Protein AF-A0A0C2JUF5-F1 (afdb_monomer_lite)

Radius of gyration: 15.5 Å; chains: 1; bounding box: 50×23×45 Å

Foldseek 3Di:
DVVVVLVVLVVQLVVLLVLLLVQLPDPDPVSNLVSLCSCLVSCLPPDDPVSLVSCVVSRRPVLVVVLVCLVVPDDDDVVSVVSVVSVVSVCCSNPVVVVVVVVVPD

pLDDT: mean 80.77, std 14.16, range [37.66, 94.75]

Sequence (106 aa):
MMKSRKRFENTITRKIINYYIQNVHSNDLTTQIEAVVDVIYHCHDLFTPDNYNLFIQHFPKELYDEFLRMNRGGKNDDSYYEIKSLFFDVFIFIFGTKSLITNHSS

Secondary structure (DSSP, 8-state):
-HHHHHHHHHHHHHHHHHHHHHHTT-S-HHHHHHHHHHHHHHHTTT--HHHHHHHHHT--HHHHHHHHHHHTT----THHHHHHHHHHHHHIIIIIHHHHHHTT--

Organism: Thelohanellus kitauei (NCBI:txid669202)

Structure (mmCIF, N/CA/C/O backbone):
data_AF-A0A0C2JUF5-F1
#
_entry.id   AF-A0A0C2JUF5-F1
#
loop_
_atom_site.group_PDB
_atom_site.id
_atom_site.type_symbol
_atom_site.label_atom_id
_atom_site.label_alt_id
_atom_site.label_comp_id
_atom_site.label_asym_id
_atom_site.label_entity_id
_atom_site.label_seq_id
_atom_site.pdbx_PDB_ins_code
_atom_site.Cartn_x
_atom_site.Cartn_y
_atom_site.Cartn_z
_atom_site.occupancy
_atom_site.B_iso_or_equiv
_atom_site.auth_seq_id
_atom_site.auth_comp_id
_atom_site.auth_asym_id
_atom_site.auth_atom_id
_atom_site.pdbx_PDB_model_num
ATOM 1 N N . MET A 1 1 ? 27.714 6.389 -16.136 1.00 58.94 1 MET A N 1
ATOM 2 C CA . MET A 1 1 ? 26.951 6.857 -14.951 1.00 58.94 1 MET A CA 1
ATOM 3 C C . MET A 1 1 ? 25.561 6.222 -14.780 1.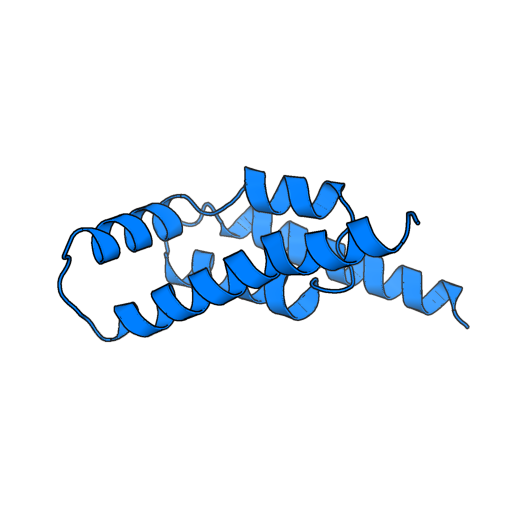00 58.94 1 MET A C 1
ATOM 5 O O . MET A 1 1 ? 25.190 5.985 -13.641 1.00 58.94 1 MET A O 1
ATOM 9 N N . MET A 1 2 ? 24.805 5.869 -15.835 1.00 58.91 2 MET A N 1
ATOM 10 C CA . MET A 1 2 ? 23.426 5.328 -15.702 1.00 58.91 2 MET A CA 1
ATOM 11 C C . MET A 1 2 ? 23.282 3.977 -14.967 1.00 58.91 2 MET A C 1
ATOM 13 O O . MET A 1 2 ? 22.286 3.766 -14.281 1.00 58.91 2 MET A O 1
ATOM 17 N N . LYS A 1 3 ? 24.260 3.061 -15.054 1.00 60.72 3 LYS A N 1
ATOM 18 C CA . LYS A 1 3 ? 24.166 1.734 -14.402 1.00 60.72 3 LYS A CA 1
ATOM 19 C C . LYS A 1 3 ? 24.165 1.799 -12.867 1.00 60.72 3 LYS A C 1
ATOM 21 O O . LYS A 1 3 ? 23.466 1.017 -12.231 1.00 60.72 3 LYS A O 1
ATOM 26 N N . SER A 1 4 ? 24.915 2.728 -12.274 1.00 65.38 4 SER A N 1
ATOM 27 C CA . SER A 1 4 ? 24.997 2.864 -10.813 1.00 65.38 4 SER A CA 1
ATOM 28 C C . SER A 1 4 ? 23.713 3.440 -10.217 1.00 65.38 4 SER A C 1
ATOM 30 O O . SER A 1 4 ? 23.276 2.985 -9.164 1.00 65.38 4 SER A O 1
ATOM 32 N N . ARG A 1 5 ? 23.070 4.375 -10.930 1.00 65.50 5 ARG A N 1
ATOM 33 C CA . ARG A 1 5 ? 21.799 4.992 -10.532 1.00 65.50 5 ARG A CA 1
ATOM 34 C C . ARG A 1 5 ? 20.654 3.972 -10.488 1.00 65.50 5 ARG A C 1
ATOM 36 O O . ARG A 1 5 ? 20.036 3.812 -9.444 1.00 65.50 5 ARG A O 1
ATOM 43 N N . LYS A 1 6 ? 20.490 3.174 -11.549 1.00 63.31 6 LYS A N 1
ATOM 44 C CA . LYS A 1 6 ? 19.453 2.127 -11.623 1.00 63.31 6 LYS A CA 1
ATOM 45 C C . LYS A 1 6 ? 19.610 1.044 -10.543 1.00 63.31 6 LYS A C 1
ATOM 47 O O . LYS A 1 6 ? 18.635 0.508 -10.028 1.00 63.31 6 LYS A O 1
ATOM 52 N N . ARG A 1 7 ? 20.854 0.721 -10.163 1.00 66.31 7 ARG A N 1
ATOM 53 C CA . ARG A 1 7 ? 21.148 -0.239 -9.083 1.00 66.31 7 ARG A CA 1
ATOM 54 C C . ARG A 1 7 ? 20.777 0.311 -7.700 1.00 66.31 7 ARG A C 1
ATOM 56 O O . ARG A 1 7 ? 20.317 -0.445 -6.845 1.00 66.31 7 ARG A O 1
ATOM 63 N N . PHE A 1 8 ? 20.986 1.608 -7.490 1.00 65.94 8 PHE A N 1
ATOM 64 C CA . PHE A 1 8 ? 20.619 2.301 -6.259 1.00 65.94 8 PHE A CA 1
ATOM 65 C C . PHE A 1 8 ? 19.096 2.431 -6.122 1.00 65.94 8 PHE A C 1
ATOM 67 O O . PHE A 1 8 ? 18.556 2.043 -5.089 1.00 65.94 8 PHE A O 1
ATOM 74 N N . GLU A 1 9 ? 18.410 2.839 -7.195 1.00 71.19 9 GLU A N 1
ATOM 75 C CA . GLU A 1 9 ? 16.941 2.902 -7.283 1.00 71.19 9 GLU A CA 1
ATOM 76 C C . GLU A 1 9 ? 16.309 1.534 -6.965 1.00 71.19 9 GLU A C 1
ATOM 78 O O . GLU A 1 9 ? 15.507 1.433 -6.041 1.00 71.19 9 GLU A O 1
ATOM 83 N N . ASN A 1 10 ? 16.796 0.444 -7.573 1.00 75.50 10 ASN A N 1
ATOM 84 C CA . ASN A 1 10 ? 16.342 -0.918 -7.247 1.00 75.50 10 ASN A CA 1
ATOM 85 C C . ASN A 1 10 ? 16.557 -1.313 -5.774 1.00 75.50 10 ASN A C 1
ATOM 87 O O . ASN A 1 10 ? 15.787 -2.094 -5.214 1.00 75.50 10 ASN A O 1
ATOM 91 N N . THR A 1 11 ? 17.622 -0.818 -5.137 1.00 82.00 11 THR A N 1
ATOM 92 C CA . THR A 1 11 ? 17.912 -1.138 -3.731 1.00 82.00 11 THR A CA 1
ATOM 93 C C . THR A 1 11 ? 16.942 -0.423 -2.795 1.00 82.00 11 THR A C 1
ATOM 95 O O . THR A 1 11 ? 16.522 -1.011 -1.799 1.00 82.00 11 THR A O 1
ATOM 98 N N . ILE A 1 12 ? 16.571 0.816 -3.121 1.00 83.31 12 ILE A N 1
ATOM 99 C CA . ILE A 1 12 ? 15.590 1.608 -2.374 1.00 83.31 12 ILE A CA 1
ATOM 100 C C . ILE A 1 12 ? 14.195 1.006 -2.529 1.00 83.31 12 ILE A C 1
ATOM 102 O O . ILE A 1 12 ? 13.580 0.674 -1.519 1.00 83.31 12 ILE A O 1
ATOM 106 N N . THR A 1 13 ? 13.747 0.748 -3.761 1.00 85.44 13 THR A N 1
ATOM 107 C CA . THR A 1 13 ? 12.440 0.124 -4.027 1.00 85.44 13 THR A CA 1
ATOM 108 C C . THR A 1 13 ? 12.288 -1.196 -3.278 1.00 85.44 13 THR A C 1
ATOM 110 O O . THR A 1 13 ? 11.265 -1.436 -2.648 1.00 85.44 13 THR A O 1
ATOM 113 N N . ARG A 1 14 ? 13.333 -2.035 -3.251 1.00 86.38 14 ARG A N 1
ATOM 114 C CA . ARG A 1 14 ? 13.287 -3.298 -2.502 1.00 86.38 14 ARG A CA 1
ATOM 115 C C . ARG A 1 14 ? 13.149 -3.095 -0.992 1.00 86.38 14 ARG A C 1
ATOM 117 O O . ARG A 1 14 ? 12.453 -3.869 -0.346 1.00 86.38 14 ARG A O 1
ATOM 124 N N . LYS A 1 15 ? 13.806 -2.082 -0.417 1.00 90.50 15 LYS A N 1
ATOM 125 C CA . LYS A 1 15 ? 13.656 -1.765 1.013 1.00 90.50 15 LYS A CA 1
ATOM 126 C C . LYS A 1 15 ? 12.233 -1.316 1.334 1.00 90.50 15 LYS A C 1
ATOM 128 O O . LYS A 1 15 ? 11.684 -1.784 2.322 1.00 90.50 15 LYS A O 1
ATOM 133 N N . ILE A 1 16 ? 11.647 -0.479 0.482 1.00 91.25 16 ILE A N 1
ATOM 134 C CA . ILE A 1 16 ? 10.279 0.022 0.652 1.00 91.25 16 ILE A CA 1
ATOM 135 C C . ILE A 1 16 ? 9.264 -1.114 0.521 1.00 91.25 16 ILE A C 1
ATOM 137 O O . ILE A 1 16 ? 8.398 -1.252 1.372 1.00 91.25 16 ILE A O 1
ATOM 141 N N . ILE A 1 17 ? 9.409 -1.995 -0.472 1.00 90.19 17 ILE A N 1
ATOM 142 C CA . ILE A 1 17 ? 8.515 -3.155 -0.617 1.00 90.19 17 ILE A CA 1
ATOM 143 C C . ILE A 1 17 ? 8.641 -4.114 0.569 1.00 90.19 17 ILE A C 1
ATOM 145 O O . ILE A 1 17 ? 7.636 -4.623 1.055 1.00 90.19 17 ILE A O 1
ATOM 149 N N . ASN A 1 18 ? 9.853 -4.342 1.078 1.00 91.06 18 ASN A N 1
ATOM 150 C CA . ASN A 1 18 ? 10.028 -5.160 2.275 1.00 91.06 18 ASN A CA 1
ATOM 151 C C . ASN A 1 18 ? 9.366 -4.518 3.501 1.00 91.06 18 ASN A C 1
ATOM 153 O O . ASN A 1 18 ? 8.702 -5.220 4.258 1.00 91.06 18 ASN A O 1
ATOM 157 N N . TYR A 1 19 ? 9.530 -3.203 3.680 1.00 93.31 19 TYR A N 1
ATOM 158 C CA . TYR A 1 19 ? 8.857 -2.452 4.738 1.00 93.31 19 TYR A CA 1
ATOM 159 C C . TYR A 1 19 ? 7.335 -2.573 4.616 1.00 93.31 19 TYR A C 1
ATOM 161 O O . TYR A 1 19 ? 6.671 -2.906 5.592 1.00 93.31 19 TYR A O 1
ATOM 169 N N . TYR A 1 20 ? 6.799 -2.408 3.409 1.00 94.75 20 TYR A N 1
ATOM 170 C CA . TYR A 1 20 ? 5.383 -2.590 3.119 1.00 94.75 20 TYR A CA 1
ATOM 171 C C . TYR A 1 20 ? 4.889 -3.977 3.544 1.00 94.75 20 TYR A C 1
ATOM 173 O O . TYR A 1 20 ? 4.026 -4.076 4.409 1.00 94.75 20 TYR A O 1
ATOM 181 N N . ILE A 1 21 ? 5.499 -5.053 3.037 1.00 92.31 21 ILE A N 1
ATOM 182 C CA . ILE A 1 21 ? 5.093 -6.438 3.343 1.00 92.31 21 ILE A CA 1
ATOM 183 C C . ILE A 1 21 ? 5.129 -6.726 4.853 1.00 92.31 21 ILE A C 1
ATOM 185 O O . ILE A 1 21 ? 4.291 -7.468 5.361 1.00 92.31 21 ILE A O 1
ATOM 189 N N . GLN A 1 22 ? 6.086 -6.146 5.579 1.00 93.31 22 GLN A N 1
ATOM 190 C CA . GLN A 1 22 ? 6.198 -6.327 7.027 1.00 93.31 22 GLN A CA 1
ATOM 191 C C . GLN A 1 22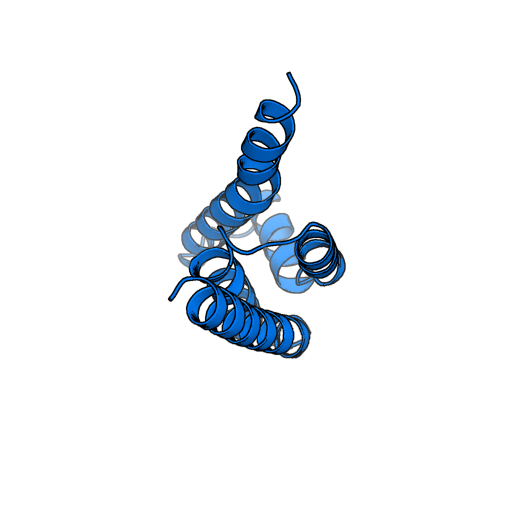 ? 5.090 -5.615 7.811 1.00 93.31 22 GLN A C 1
ATOM 193 O O . GLN A 1 22 ? 4.667 -6.126 8.846 1.00 93.31 22 GLN A O 1
ATOM 198 N N . ASN A 1 23 ? 4.622 -4.462 7.333 1.00 93.38 23 ASN A N 1
ATOM 199 C CA . ASN A 1 23 ? 3.777 -3.555 8.113 1.00 93.38 23 ASN A CA 1
ATOM 200 C C . ASN A 1 23 ? 2.295 -3.573 7.713 1.00 93.38 23 ASN A C 1
ATOM 202 O O . ASN A 1 23 ? 1.444 -3.250 8.536 1.00 93.38 23 ASN A O 1
ATOM 206 N N . VAL A 1 24 ? 1.947 -4.042 6.511 1.00 92.44 24 VAL A N 1
ATOM 207 C CA . VAL A 1 24 ? 0.540 -4.178 6.062 1.00 92.44 24 VAL A CA 1
ATOM 208 C C . VAL A 1 24 ? -0.293 -5.169 6.873 1.00 92.44 24 VAL A C 1
ATOM 210 O O . VAL A 1 24 ? -1.518 -5.155 6.793 1.00 92.44 24 VAL A O 1
ATOM 213 N N . HIS A 1 25 ? 0.363 -6.041 7.639 1.00 89.62 25 HIS A N 1
ATOM 214 C CA . HIS A 1 25 ? -0.277 -6.997 8.541 1.00 89.62 25 HIS A CA 1
ATOM 215 C C . HIS A 1 25 ? -0.244 -6.545 10.011 1.00 89.62 25 HIS A C 1
ATOM 217 O O . HIS A 1 25 ? -0.595 -7.328 10.892 1.00 89.62 25 HIS A O 1
ATOM 223 N N . SER A 1 26 ? 0.198 -5.313 10.290 1.00 91.31 26 SER A N 1
ATOM 224 C CA . SER A 1 26 ? 0.087 -4.710 11.621 1.00 91.31 26 SER A CA 1
ATOM 225 C C . SER A 1 26 ? -1.383 -4.565 12.012 1.00 91.31 26 SER A C 1
ATOM 227 O O . SER A 1 26 ? -2.199 -4.262 11.154 1.00 91.31 26 SER A O 1
ATOM 229 N N . ASN A 1 27 ? -1.719 -4.715 13.294 1.00 89.31 27 ASN A N 1
ATOM 230 C CA . ASN A 1 27 ? -3.069 -4.421 13.809 1.00 89.31 27 ASN A CA 1
ATOM 231 C C . ASN A 1 27 ? -3.303 -2.909 14.021 1.00 89.31 27 ASN A C 1
ATOM 233 O O . ASN A 1 27 ? -4.317 -2.505 14.587 1.00 89.31 27 ASN A O 1
ATOM 237 N N . ASP A 1 28 ? -2.313 -2.079 13.684 1.00 91.19 28 ASP A N 1
ATOM 238 C CA . ASP A 1 28 ? -2.403 -0.627 13.750 1.00 91.19 28 ASP A CA 1
ATOM 239 C C . ASP A 1 28 ? -2.692 -0.054 12.357 1.00 91.19 28 ASP A C 1
ATOM 241 O O . ASP A 1 28 ? -1.882 -0.170 11.432 1.00 91.19 28 ASP A O 1
ATOM 245 N N . LEU A 1 29 ? -3.853 0.589 12.224 1.00 90.12 29 LEU A N 1
ATOM 246 C CA . LEU A 1 29 ? -4.313 1.182 10.970 1.00 90.12 29 LEU A CA 1
ATOM 247 C C . LEU A 1 29 ? -3.366 2.287 10.481 1.00 90.12 29 LEU A C 1
ATOM 249 O O . LEU A 1 29 ? -3.130 2.396 9.279 1.00 90.12 29 LEU A O 1
ATOM 253 N N . THR A 1 30 ? -2.785 3.067 11.397 1.00 91.12 30 THR A N 1
ATOM 254 C CA . THR A 1 30 ? -1.817 4.124 11.059 1.00 91.12 30 THR A CA 1
ATOM 255 C C . THR A 1 30 ? -0.588 3.527 10.378 1.00 91.12 30 THR A C 1
ATOM 257 O O . THR A 1 30 ? -0.216 3.952 9.288 1.00 91.12 30 THR A O 1
ATOM 260 N N . THR A 1 31 ? -0.031 2.458 10.947 1.00 94.06 31 THR A N 1
ATOM 261 C CA . THR A 1 31 ? 1.095 1.706 10.375 1.00 94.06 31 THR A CA 1
ATOM 2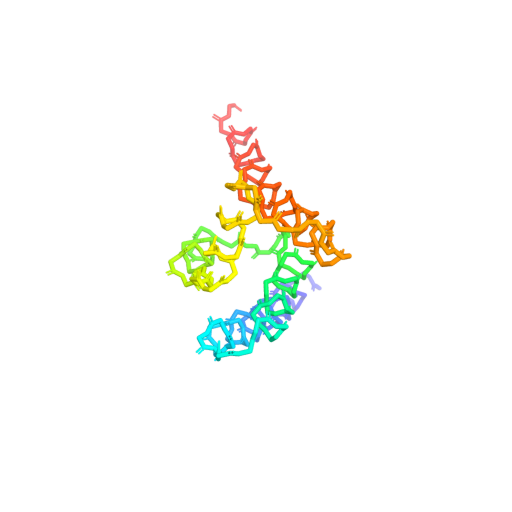62 C C . THR A 1 31 ? 0.774 1.163 8.976 1.00 94.06 31 THR A C 1
ATOM 264 O O . THR A 1 31 ? 1.617 1.216 8.078 1.00 94.06 31 THR A O 1
ATOM 267 N N . GLN A 1 32 ? -0.445 0.656 8.750 1.00 93.88 32 GLN A N 1
ATOM 268 C CA . GLN A 1 32 ? -0.868 0.198 7.419 1.00 93.88 32 GLN A CA 1
ATOM 269 C C . GLN A 1 32 ? -0.947 1.352 6.410 1.00 93.88 32 GLN A C 1
ATOM 271 O O . GLN A 1 32 ? -0.520 1.195 5.265 1.00 93.88 32 GLN A O 1
ATOM 276 N N . ILE A 1 33 ? -1.485 2.502 6.825 1.00 93.06 33 ILE A N 1
ATOM 277 C CA . ILE A 1 33 ? -1.578 3.713 6.001 1.00 93.06 33 ILE A CA 1
ATOM 278 C C . ILE A 1 33 ? -0.183 4.198 5.607 1.00 93.06 33 ILE A C 1
ATOM 280 O O . ILE A 1 33 ? 0.076 4.387 4.420 1.00 93.06 33 ILE A O 1
ATOM 284 N N . GLU A 1 34 ? 0.727 4.339 6.570 1.00 94.12 34 GLU A N 1
ATOM 285 C CA . GLU A 1 34 ? 2.106 4.777 6.328 1.00 94.12 34 GLU A CA 1
ATOM 286 C C . GLU A 1 34 ? 2.824 3.847 5.345 1.00 94.12 34 GLU A C 1
ATOM 288 O O . GLU A 1 34 ? 3.430 4.306 4.377 1.00 94.12 34 GLU A O 1
ATOM 293 N N . ALA A 1 35 ? 2.676 2.530 5.517 1.00 94.62 35 ALA A N 1
ATOM 294 C CA . ALA A 1 35 ? 3.242 1.545 4.602 1.00 94.62 35 ALA A CA 1
ATOM 295 C C . ALA A 1 35 ? 2.734 1.710 3.157 1.00 94.62 35 ALA A C 1
ATOM 297 O O . ALA A 1 35 ? 3.509 1.567 2.209 1.00 94.62 35 ALA A O 1
ATOM 298 N N . VAL A 1 36 ? 1.444 2.007 2.970 1.00 94.38 36 VAL A N 1
ATOM 299 C CA . VAL A 1 36 ? 0.852 2.252 1.643 1.00 94.38 36 VAL A CA 1
ATOM 300 C C . VAL A 1 36 ? 1.356 3.570 1.050 1.00 94.38 36 VAL A C 1
ATOM 302 O O . VAL A 1 36 ? 1.744 3.597 -0.120 1.00 94.38 36 VAL A O 1
ATOM 305 N N . VAL A 1 37 ? 1.383 4.643 1.845 1.00 93.69 37 VAL A N 1
ATOM 306 C CA . VAL A 1 37 ? 1.864 5.970 1.425 1.00 93.69 37 VAL A CA 1
ATOM 307 C C . VAL A 1 37 ? 3.314 5.897 0.951 1.00 93.69 37 VAL A C 1
ATOM 309 O O . VAL A 1 37 ? 3.626 6.401 -0.129 1.00 93.69 37 VAL A O 1
ATOM 312 N N . ASP A 1 38 ? 4.179 5.207 1.694 1.00 92.25 38 ASP A N 1
ATOM 313 C CA . ASP A 1 38 ? 5.591 5.047 1.345 1.00 92.25 38 ASP A CA 1
ATOM 314 C C . ASP A 1 38 ? 5.776 4.368 -0.016 1.00 92.25 38 ASP A C 1
ATOM 316 O O . ASP A 1 38 ? 6.629 4.770 -0.814 1.00 92.25 38 ASP A O 1
ATOM 320 N N . VAL A 1 39 ? 4.962 3.353 -0.320 1.00 91.94 39 VAL A N 1
ATOM 321 C CA . VAL A 1 39 ? 5.004 2.688 -1.627 1.00 91.94 39 VAL A CA 1
ATOM 322 C C . VAL A 1 39 ? 4.580 3.644 -2.737 1.00 91.94 39 VAL A C 1
ATOM 324 O O . VAL A 1 39 ? 5.308 3.777 -3.724 1.00 91.94 39 VAL A O 1
ATOM 327 N N . ILE A 1 40 ? 3.436 4.313 -2.584 1.00 90.50 40 ILE A N 1
ATOM 328 C CA . ILE A 1 40 ? 2.895 5.213 -3.611 1.00 90.50 40 ILE A CA 1
ATOM 329 C C . ILE A 1 40 ? 3.885 6.344 -3.897 1.00 90.50 40 ILE A C 1
ATOM 331 O O . ILE A 1 40 ? 4.220 6.589 -5.056 1.00 90.50 40 ILE A O 1
ATOM 335 N N . TYR A 1 41 ? 4.398 6.991 -2.851 1.00 88.25 41 TYR A N 1
ATOM 336 C CA . TYR A 1 41 ? 5.247 8.170 -2.984 1.00 88.25 41 TYR A CA 1
ATOM 337 C C . TYR A 1 41 ? 6.627 7.846 -3.566 1.00 88.25 41 TYR A C 1
ATOM 339 O O . TYR A 1 41 ? 7.136 8.570 -4.421 1.00 88.25 41 TYR A O 1
ATOM 347 N N . HIS A 1 42 ? 7.250 6.749 -3.132 1.00 85.50 42 HIS A N 1
ATOM 348 C CA . HIS A 1 42 ? 8.631 6.455 -3.514 1.00 85.50 42 HIS A CA 1
ATOM 349 C C . HIS A 1 42 ? 8.775 5.524 -4.713 1.00 85.50 42 HIS A C 1
ATOM 351 O O . HIS A 1 42 ? 9.859 5.450 -5.297 1.00 85.50 42 HIS A O 1
ATOM 357 N N . CYS A 1 43 ? 7.730 4.775 -5.061 1.00 80.31 43 CYS A N 1
ATOM 358 C CA . CYS A 1 43 ? 7.856 3.699 -6.033 1.00 80.31 43 CYS A CA 1
ATOM 359 C C . CYS A 1 43 ? 7.001 3.876 -7.294 1.00 80.31 43 CYS A C 1
ATOM 361 O O . CYS A 1 43 ? 7.083 3.012 -8.167 1.00 80.31 43 CYS A O 1
ATOM 363 N N . HIS A 1 44 ? 6.270 4.990 -7.435 1.00 74.19 44 HIS A N 1
ATOM 364 C CA . HIS A 1 44 ? 5.448 5.316 -8.612 1.00 74.19 44 HIS A CA 1
ATOM 365 C C . HIS A 1 44 ? 6.153 5.039 -9.951 1.00 74.19 44 HIS A C 1
ATOM 367 O O . HIS A 1 44 ? 5.650 4.275 -10.771 1.00 74.19 44 HIS A O 1
ATOM 373 N N . ASP A 1 45 ? 7.363 5.568 -10.141 1.00 73.75 45 ASP A N 1
ATOM 374 C CA . ASP A 1 45 ? 8.092 5.448 -11.415 1.00 73.75 45 ASP A CA 1
ATOM 375 C C . ASP A 1 45 ? 8.977 4.192 -11.511 1.00 73.75 45 ASP A C 1
ATOM 377 O O . ASP A 1 45 ? 9.623 3.942 -12.530 1.00 73.75 45 ASP A O 1
ATOM 381 N N . LEU A 1 46 ? 9.056 3.408 -10.433 1.00 75.81 46 LEU A N 1
ATOM 382 C CA . LEU A 1 46 ? 10.023 2.316 -10.272 1.00 75.81 46 LEU A CA 1
ATOM 383 C C . LEU A 1 46 ? 9.361 0.936 -10.190 1.00 75.81 46 LEU A C 1
ATOM 385 O O . LEU A 1 46 ? 10.051 -0.076 -10.033 1.00 75.81 46 LEU A O 1
ATOM 389 N N . PHE A 1 47 ? 8.034 0.869 -10.280 1.00 75.25 47 PHE A N 1
ATOM 390 C CA . PHE A 1 47 ? 7.321 -0.393 -10.188 1.00 75.25 47 PHE A CA 1
ATOM 391 C C . PHE A 1 47 ? 7.475 -1.237 -11.451 1.00 75.25 47 PHE A C 1
ATOM 393 O O . PHE A 1 47 ? 7.108 -0.856 -12.561 1.00 75.25 47 PHE A O 1
ATOM 400 N N . THR A 1 48 ? 7.983 -2.448 -11.251 1.00 78.12 48 THR A N 1
ATOM 401 C CA . THR A 1 48 ? 7.842 -3.534 -12.214 1.00 78.12 48 THR A CA 1
ATOM 402 C C . THR A 1 48 ? 6.448 -4.160 -12.082 1.00 78.12 48 THR A C 1
ATOM 404 O O . THR A 1 48 ? 5.801 -4.011 -11.040 1.00 78.12 48 THR A O 1
ATOM 407 N N . PRO A 1 49 ? 5.978 -4.914 -13.092 1.00 80.00 49 PRO A N 1
ATOM 408 C CA . PRO A 1 49 ? 4.740 -5.687 -12.977 1.00 80.00 49 PRO A CA 1
ATOM 409 C C . PRO A 1 49 ? 4.687 -6.588 -11.729 1.00 80.00 49 PRO A C 1
ATOM 411 O O . PRO A 1 49 ? 3.640 -6.703 -11.097 1.00 80.00 49 PRO A O 1
ATOM 414 N N . ASP A 1 50 ? 5.822 -7.165 -11.323 1.00 81.75 50 ASP A N 1
ATOM 415 C CA . ASP A 1 50 ? 5.911 -8.009 -10.124 1.00 81.75 50 ASP A CA 1
ATOM 416 C C . ASP A 1 50 ? 5.660 -7.218 -8.833 1.00 81.75 50 ASP A C 1
ATOM 418 O O . ASP A 1 50 ? 4.936 -7.678 -7.951 1.00 81.75 50 ASP A O 1
ATOM 422 N N . ASN A 1 51 ? 6.198 -5.999 -8.740 1.00 83.25 51 ASN A N 1
ATOM 423 C CA . ASN A 1 51 ? 5.969 -5.116 -7.597 1.00 83.25 51 ASN A CA 1
ATOM 424 C C . ASN A 1 51 ? 4.496 -4.686 -7.517 1.00 83.25 51 ASN A C 1
ATOM 426 O O . ASN A 1 51 ? 3.930 -4.647 -6.426 1.00 83.25 51 ASN A O 1
ATOM 430 N N . TYR A 1 52 ? 3.856 -4.432 -8.667 1.00 82.56 52 TYR A N 1
ATOM 431 C CA . TYR A 1 52 ? 2.416 -4.158 -8.739 1.00 82.56 52 TYR A CA 1
ATOM 432 C C . TYR A 1 52 ? 1.586 -5.318 -8.199 1.00 82.56 52 TYR A C 1
ATOM 434 O O . TYR A 1 52 ? 0.667 -5.109 -7.405 1.00 82.56 52 TYR A O 1
ATOM 442 N N . ASN A 1 53 ? 1.927 -6.542 -8.600 1.00 85.50 53 ASN A N 1
ATOM 443 C CA . ASN A 1 53 ? 1.245 -7.734 -8.116 1.00 85.50 53 ASN A CA 1
ATOM 444 C C . ASN A 1 53 ? 1.424 -7.904 -6.603 1.00 85.50 53 ASN A C 1
ATOM 446 O O . ASN A 1 53 ? 0.438 -8.154 -5.915 1.00 85.50 53 ASN A O 1
ATOM 450 N N . LEU A 1 54 ? 2.639 -7.704 -6.078 1.00 88.50 54 LEU A N 1
ATOM 451 C CA . LEU A 1 54 ? 2.907 -7.757 -4.636 1.00 88.50 54 LEU A CA 1
ATOM 452 C C . LEU A 1 54 ? 2.099 -6.712 -3.863 1.00 88.50 54 LEU A C 1
ATOM 454 O O . LEU A 1 54 ? 1.499 -7.042 -2.844 1.00 88.50 54 LEU A O 1
ATOM 458 N N . PHE A 1 55 ? 2.040 -5.474 -4.358 1.00 90.38 55 PHE A N 1
ATOM 459 C CA . PHE A 1 55 ? 1.250 -4.418 -3.729 1.00 90.38 55 PHE A CA 1
ATOM 460 C C . PHE A 1 55 ? -0.227 -4.810 -3.617 1.00 90.38 55 PHE A C 1
ATOM 462 O O . PHE A 1 55 ? -0.784 -4.767 -2.525 1.00 90.38 55 PHE A O 1
ATOM 469 N N . ILE A 1 56 ? -0.838 -5.270 -4.714 1.00 89.88 56 ILE A N 1
ATOM 470 C CA . ILE A 1 56 ? -2.255 -5.663 -4.735 1.00 89.88 56 ILE A CA 1
ATOM 471 C C . ILE A 1 56 ? -2.511 -6.889 -3.848 1.00 89.88 56 ILE A C 1
ATOM 473 O O . ILE A 1 56 ? -3.484 -6.907 -3.100 1.00 89.88 56 ILE A O 1
ATOM 477 N N . GLN A 1 57 ? -1.651 -7.909 -3.915 1.00 91.44 57 GLN A N 1
ATOM 478 C CA . GLN A 1 57 ? -1.820 -9.149 -3.148 1.00 91.44 57 GLN A CA 1
ATOM 479 C C . GLN A 1 57 ? -1.741 -8.930 -1.638 1.00 91.44 57 GLN A C 1
ATOM 481 O O . GLN A 1 57 ? -2.443 -9.603 -0.887 1.00 91.44 57 GLN A O 1
ATOM 486 N N . HIS A 1 58 ? -0.895 -7.999 -1.204 1.00 93.50 58 HIS A N 1
ATOM 487 C CA . HIS A 1 58 ? -0.680 -7.692 0.205 1.00 93.50 58 HIS A CA 1
ATOM 488 C C . HIS A 1 58 ? -1.451 -6.458 0.681 1.00 93.50 58 HIS A C 1
ATOM 490 O O . HIS A 1 58 ? -1.193 -5.989 1.788 1.00 93.50 58 HIS A O 1
ATOM 496 N N . PHE A 1 59 ? -2.374 -5.920 -0.128 1.00 93.62 59 PHE A N 1
ATOM 497 C CA . PHE A 1 59 ? -3.090 -4.701 0.237 1.00 93.62 59 PHE A CA 1
ATOM 498 C C . PHE A 1 59 ? -3.774 -4.854 1.608 1.00 93.62 59 PHE A C 1
ATOM 500 O O . PHE A 1 59 ? -4.467 -5.855 1.832 1.00 93.62 59 PHE A O 1
ATOM 507 N N . PRO A 1 60 ? -3.572 -3.900 2.536 1.00 94.44 60 PRO A N 1
ATOM 508 C CA . PRO A 1 60 ? -3.995 -4.048 3.922 1.00 94.44 60 PRO A CA 1
ATOM 509 C C . PRO A 1 60 ? -5.513 -4.196 4.044 1.00 94.44 60 PRO A C 1
ATOM 511 O O . PRO A 1 60 ? -6.293 -3.328 3.638 1.00 94.44 60 PRO A O 1
ATOM 514 N N . LYS A 1 61 ? -5.938 -5.320 4.630 1.00 90.62 61 LYS A N 1
ATOM 515 C CA . LYS A 1 61 ? -7.356 -5.666 4.769 1.00 90.62 61 LYS A CA 1
ATOM 516 C C . LYS A 1 61 ? -8.097 -4.696 5.686 1.00 90.62 61 LYS A C 1
ATOM 518 O O . LYS A 1 61 ? -9.223 -4.335 5.366 1.00 90.62 61 LYS A O 1
ATOM 523 N N . GLU A 1 62 ? -7.500 -4.277 6.801 1.00 91.12 62 GLU A N 1
ATOM 524 C CA . GLU A 1 62 ? -8.187 -3.389 7.749 1.00 91.12 62 GLU A CA 1
ATOM 525 C C . GLU A 1 62 ? -8.395 -1.997 7.154 1.00 91.12 62 GLU A C 1
ATOM 527 O O . GLU A 1 62 ? -9.496 -1.466 7.251 1.00 91.12 62 GLU A O 1
ATOM 532 N N . LEU A 1 63 ? -7.400 -1.454 6.445 1.00 91.31 63 LEU A N 1
ATOM 533 C CA . LEU A 1 63 ? -7.561 -0.222 5.669 1.00 91.31 63 LEU A CA 1
ATOM 534 C C . LEU A 1 63 ? -8.689 -0.329 4.627 1.00 91.31 63 LEU A C 1
ATOM 536 O O . LEU A 1 63 ? -9.468 0.608 4.444 1.00 91.31 63 LEU A O 1
ATOM 540 N N . TYR A 1 64 ? -8.813 -1.473 3.951 1.00 91.19 64 TYR A N 1
ATOM 541 C CA . TYR A 1 64 ? -9.918 -1.715 3.022 1.00 91.19 64 TYR A CA 1
ATOM 542 C C . TYR A 1 64 ? -11.280 -1.820 3.726 1.00 91.19 64 TYR A C 1
ATOM 544 O O . TYR A 1 64 ? -12.261 -1.222 3.277 1.00 91.19 64 TYR A O 1
ATOM 552 N N . ASP A 1 65 ? -11.349 -2.538 4.846 1.00 90.56 65 ASP A N 1
ATOM 553 C CA . ASP A 1 65 ? -12.566 -2.673 5.650 1.00 90.56 65 ASP A CA 1
ATOM 554 C C . ASP A 1 65 ? -13.009 -1.315 6.226 1.00 90.56 65 ASP A C 1
ATOM 556 O O . ASP A 1 65 ? -14.205 -1.012 6.253 1.00 90.56 65 ASP A O 1
ATOM 560 N N . GLU A 1 66 ? -12.056 -0.471 6.626 1.00 88.62 66 GLU A N 1
ATOM 561 C CA . GLU A 1 66 ? -12.273 0.906 7.069 1.00 88.62 66 GLU A CA 1
ATOM 562 C C . GLU A 1 66 ? -12.941 1.741 5.973 1.00 88.62 66 GLU A C 1
ATOM 564 O O . GLU A 1 66 ? -14.001 2.332 6.189 1.00 88.62 66 GLU A O 1
ATOM 569 N N . PHE A 1 67 ? -12.389 1.711 4.761 1.00 88.06 67 PHE A N 1
ATOM 570 C CA . PHE A 1 67 ? -12.979 2.384 3.608 1.00 88.06 67 PHE A CA 1
ATOM 571 C C . PHE A 1 67 ? -14.401 1.896 3.307 1.00 88.06 67 PHE A C 1
ATOM 573 O O . PHE A 1 67 ? -15.306 2.702 3.068 1.00 88.06 67 PHE A O 1
ATOM 580 N N . LEU A 1 68 ? -14.644 0.582 3.367 1.00 89.19 68 LEU A N 1
ATOM 581 C CA . LEU A 1 68 ? -15.989 0.029 3.194 1.00 89.19 68 LEU A CA 1
ATOM 582 C C . LEU A 1 68 ? -16.951 0.501 4.288 1.00 89.19 68 LEU A C 1
ATOM 584 O O . LEU A 1 68 ? -18.112 0.800 3.992 1.00 89.19 68 LEU A O 1
ATOM 588 N N . ARG A 1 69 ? -16.493 0.577 5.541 1.00 87.50 69 ARG A N 1
ATOM 589 C CA . ARG A 1 69 ? -17.287 1.077 6.669 1.00 87.50 69 ARG A CA 1
ATOM 590 C C . ARG A 1 69 ? -17.668 2.540 6.465 1.00 87.50 69 ARG A C 1
ATOM 592 O O . ARG A 1 69 ? -18.837 2.886 6.635 1.00 87.50 69 ARG A O 1
ATOM 599 N N . MET A 1 70 ? -16.716 3.372 6.050 1.00 85.00 70 MET A N 1
ATOM 600 C CA . MET A 1 70 ? -16.944 4.780 5.724 1.00 85.00 70 MET A CA 1
ATOM 601 C C . MET A 1 70 ? -17.964 4.942 4.593 1.00 85.00 70 MET A C 1
ATOM 603 O O . MET A 1 70 ? -18.903 5.728 4.704 1.00 85.00 70 MET A O 1
ATOM 607 N N . ASN A 1 71 ? -17.843 4.148 3.528 1.00 81.31 71 ASN A N 1
ATOM 608 C CA . ASN A 1 71 ? -18.743 4.224 2.375 1.00 81.31 71 ASN A CA 1
ATOM 609 C C . ASN A 1 71 ? -20.183 3.765 2.693 1.00 81.31 71 ASN A C 1
ATOM 611 O O . ASN A 1 71 ? -21.135 4.174 2.035 1.00 81.31 71 ASN A O 1
ATOM 615 N N . ARG A 1 72 ? -20.371 2.935 3.726 1.00 86.38 72 ARG A N 1
ATOM 616 C CA . ARG A 1 72 ? -21.689 2.442 4.173 1.00 86.38 72 ARG A CA 1
ATOM 617 C C . ARG A 1 72 ? -22.402 3.367 5.169 1.00 86.38 72 ARG A C 1
ATOM 619 O O . ARG A 1 72 ? -23.416 2.967 5.734 1.00 86.38 72 ARG A O 1
ATOM 626 N N . GLY A 1 73 ? -21.907 4.589 5.374 1.00 73.19 73 GLY A N 1
ATOM 627 C CA . GLY A 1 73 ? -22.533 5.573 6.263 1.00 73.19 73 GLY A CA 1
ATOM 628 C C . GLY A 1 73 ? -22.024 5.535 7.705 1.00 73.19 73 GLY A C 1
ATOM 629 O O . GLY A 1 73 ? -22.755 5.909 8.6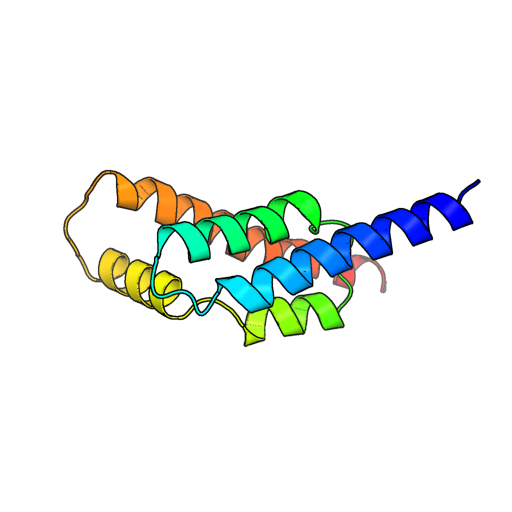22 1.00 73.19 73 GLY A O 1
ATOM 630 N N . GLY A 1 74 ? -20.783 5.082 7.923 1.00 68.06 74 GLY A N 1
ATOM 631 C CA . GLY A 1 74 ? -20.077 5.316 9.186 1.00 68.06 74 GLY A CA 1
ATOM 632 C C . GLY A 1 74 ? -19.974 6.815 9.504 1.00 68.06 74 GLY A C 1
ATOM 633 O O . GLY A 1 74 ? -19.997 7.645 8.598 1.00 68.06 74 GLY A O 1
ATOM 634 N N . LYS A 1 75 ? -19.896 7.174 10.795 1.00 65.25 75 LYS A N 1
ATOM 635 C CA . LYS A 1 75 ? -19.767 8.575 11.237 1.00 65.25 75 LYS A CA 1
ATOM 636 C C . LYS A 1 75 ? -18.597 9.265 10.519 1.00 65.25 75 LYS A C 1
ATOM 638 O O . LYS A 1 75 ? -17.494 8.730 10.509 1.00 65.25 75 LYS A O 1
ATOM 643 N N . ASN A 1 76 ? -18.860 10.455 9.975 1.00 61.94 76 ASN A N 1
ATOM 644 C CA . ASN A 1 76 ? -17.845 11.361 9.440 1.00 61.94 76 ASN A CA 1
ATOM 645 C C . ASN A 1 76 ? -16.991 11.885 10.601 1.00 61.94 76 ASN A C 1
ATOM 647 O O . ASN A 1 76 ? -17.385 12.841 11.268 1.00 61.94 76 ASN A O 1
ATOM 651 N N . ASP A 1 77 ? -15.877 11.218 10.865 1.00 69.38 77 ASP A N 1
ATOM 652 C CA . ASP A 1 77 ? -14.784 11.746 11.679 1.00 69.38 77 ASP A CA 1
ATOM 653 C C . ASP A 1 77 ? -13.732 12.392 10.759 1.00 69.38 77 ASP A C 1
ATOM 655 O O . ASP A 1 77 ? -13.764 12.170 9.545 1.00 69.38 77 ASP A O 1
ATOM 659 N N . ASP A 1 78 ? -12.799 13.171 11.301 1.00 68.25 78 ASP A N 1
ATOM 660 C CA . ASP A 1 78 ? -11.752 13.852 10.518 1.00 68.25 78 ASP A CA 1
ATOM 661 C C . ASP A 1 78 ? -10.911 12.861 9.684 1.00 68.25 78 ASP A C 1
ATOM 663 O O . ASP A 1 78 ? -10.548 13.145 8.538 1.00 68.25 78 ASP A O 1
ATOM 667 N N . SER A 1 79 ? -10.734 11.635 10.190 1.00 73.75 79 SER A N 1
ATOM 668 C CA . SER A 1 79 ? -10.073 10.518 9.494 1.00 73.75 79 SER A CA 1
ATOM 669 C C . SER A 1 79 ? -10.756 10.091 8.183 1.00 73.75 79 SER A C 1
ATOM 671 O O . SER A 1 79 ? -10.122 9.469 7.327 1.00 73.75 79 SER A O 1
ATOM 673 N N . TYR A 1 80 ? -12.030 10.452 7.970 1.00 78.19 80 TYR A N 1
ATOM 674 C CA . TYR A 1 80 ? -12.763 10.165 6.732 1.00 78.19 80 TYR A CA 1
ATOM 675 C C . TYR A 1 80 ? -12.097 10.795 5.510 1.00 78.19 80 TYR A C 1
ATOM 677 O O . TYR A 1 80 ? -11.974 10.151 4.466 1.00 78.19 80 TYR A O 1
ATOM 685 N N . TYR A 1 81 ? -11.675 12.057 5.617 1.00 82.38 81 TYR A N 1
ATOM 686 C CA . TYR A 1 81 ? -11.080 12.767 4.487 1.00 82.38 81 TYR A CA 1
ATOM 687 C C . TYR A 1 81 ? -9.694 12.223 4.148 1.00 82.38 81 TYR A C 1
ATOM 689 O O . TYR A 1 81 ? -9.389 12.053 2.968 1.00 82.38 81 TYR A O 1
ATOM 697 N N . GLU A 1 82 ? -8.896 11.896 5.164 1.00 84.50 82 GLU A N 1
ATOM 698 C CA . GLU A 1 82 ? -7.549 11.342 5.000 1.00 84.50 82 GLU A CA 1
ATOM 699 C C . GLU A 1 82 ? -7.590 9.979 4.309 1.00 84.50 82 GLU A C 1
ATOM 701 O O . GLU A 1 82 ? -6.958 9.787 3.269 1.00 84.50 82 GLU A O 1
ATOM 706 N N . ILE A 1 83 ? -8.416 9.057 4.813 1.00 86.69 83 ILE A N 1
ATOM 707 C CA . ILE A 1 83 ? -8.554 7.721 4.226 1.00 86.69 83 ILE A CA 1
ATOM 708 C C . ILE A 1 83 ? -9.149 7.814 2.822 1.00 86.69 83 ILE A C 1
ATOM 710 O O . ILE A 1 83 ? -8.662 7.167 1.897 1.00 86.69 83 ILE A O 1
ATOM 714 N N . LYS A 1 84 ? -10.157 8.663 2.602 1.00 88.19 84 LYS A N 1
ATOM 715 C CA . LYS A 1 84 ? -10.718 8.857 1.262 1.00 88.19 84 LYS A CA 1
ATOM 716 C C . LYS A 1 84 ? -9.674 9.379 0.273 1.00 88.19 84 LYS A C 1
ATOM 718 O O . LYS A 1 84 ? -9.609 8.855 -0.837 1.00 88.19 84 LYS A O 1
ATOM 723 N N . SER A 1 85 ? -8.875 10.375 0.661 1.00 90.31 85 SER A N 1
ATOM 724 C CA . SER A 1 85 ? -7.788 10.904 -0.172 1.00 90.31 85 SER A CA 1
ATOM 725 C C . SER A 1 85 ? -6.769 9.815 -0.498 1.00 90.31 85 SER A C 1
ATOM 727 O O . SER A 1 85 ? -6.445 9.618 -1.666 1.00 90.31 85 SER A O 1
ATOM 729 N N . LEU A 1 86 ? -6.362 9.029 0.501 1.00 92.69 86 LEU A N 1
ATOM 730 C CA . LEU A 1 86 ? -5.443 7.910 0.311 1.00 92.69 86 LEU A CA 1
ATOM 731 C C . LEU A 1 86 ? -5.973 6.891 -0.704 1.00 92.69 86 LEU A C 1
ATOM 733 O O . LEU A 1 86 ? -5.228 6.430 -1.562 1.00 92.69 86 LEU A O 1
ATOM 737 N N . PHE A 1 87 ? -7.263 6.547 -0.653 1.00 92.25 87 PHE A N 1
ATOM 738 C CA . PHE A 1 87 ? -7.846 5.626 -1.631 1.00 92.25 87 PHE A CA 1
ATOM 739 C C . PHE A 1 87 ? -7.853 6.201 -3.052 1.00 92.25 87 PHE A C 1
ATOM 741 O O . PHE A 1 87 ? -7.653 5.445 -4.003 1.00 92.25 87 PHE A O 1
ATOM 748 N N . PHE A 1 88 ? -8.022 7.517 -3.223 1.00 90.62 88 PHE A N 1
ATOM 749 C CA . PHE A 1 88 ? -7.823 8.148 -4.531 1.00 90.62 88 PHE A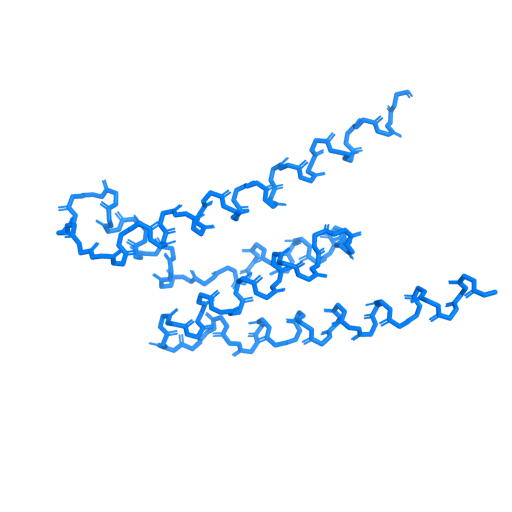 CA 1
ATOM 750 C C . PHE A 1 88 ? -6.381 7.993 -5.014 1.00 90.62 88 PHE A C 1
ATOM 752 O O . PHE A 1 88 ? -6.186 7.579 -6.157 1.00 90.62 88 PHE A O 1
ATOM 759 N N . ASP A 1 89 ? -5.391 8.235 -4.156 1.00 91.19 89 ASP A N 1
ATOM 760 C CA . ASP A 1 89 ? -3.976 8.065 -4.502 1.00 91.19 89 ASP A CA 1
ATOM 761 C C . ASP A 1 89 ? -3.648 6.606 -4.850 1.00 91.19 89 ASP A C 1
ATOM 763 O O . ASP A 1 89 ? -2.978 6.342 -5.848 1.00 91.19 89 ASP A O 1
ATOM 767 N N . VAL A 1 90 ? -4.199 5.640 -4.106 1.00 91.12 90 VAL A N 1
ATOM 768 C CA . VAL A 1 90 ? -4.099 4.202 -4.408 1.00 91.12 90 VAL A CA 1
ATOM 769 C C . VAL A 1 90 ? -4.691 3.893 -5.784 1.00 91.12 90 VAL A C 1
ATOM 771 O O . VAL A 1 90 ? -4.074 3.185 -6.581 1.00 91.12 90 VAL A O 1
ATOM 774 N N . PHE A 1 91 ? -5.878 4.413 -6.105 1.00 88.56 91 PHE A N 1
ATOM 775 C CA . PHE A 1 91 ? -6.495 4.176 -7.410 1.00 88.56 91 PHE A CA 1
ATOM 776 C C . PHE A 1 91 ? -5.709 4.830 -8.545 1.00 88.56 91 PHE A C 1
ATOM 778 O O . PHE A 1 91 ? -5.512 4.197 -9.583 1.00 88.56 91 PHE A O 1
ATOM 785 N N . ILE A 1 92 ? -5.213 6.053 -8.354 1.00 87.62 92 ILE A N 1
ATOM 786 C CA . ILE A 1 92 ? -4.331 6.719 -9.318 1.00 87.62 92 ILE A CA 1
ATOM 787 C C . ILE A 1 92 ? -3.061 5.888 -9.515 1.00 87.62 92 ILE A C 1
ATOM 789 O O . ILE A 1 92 ? -2.670 5.637 -10.650 1.00 87.62 92 ILE A O 1
ATOM 793 N N . PHE A 1 93 ? -2.468 5.369 -8.445 1.00 85.62 93 PHE A N 1
ATOM 794 C CA . PHE A 1 93 ? -1.278 4.527 -8.512 1.00 85.62 93 PHE A CA 1
ATOM 795 C C . PHE A 1 93 ? -1.517 3.183 -9.224 1.00 85.62 93 PHE A C 1
ATOM 797 O O . PHE A 1 93 ? -0.655 2.708 -9.959 1.00 85.62 93 PHE A O 1
ATOM 804 N N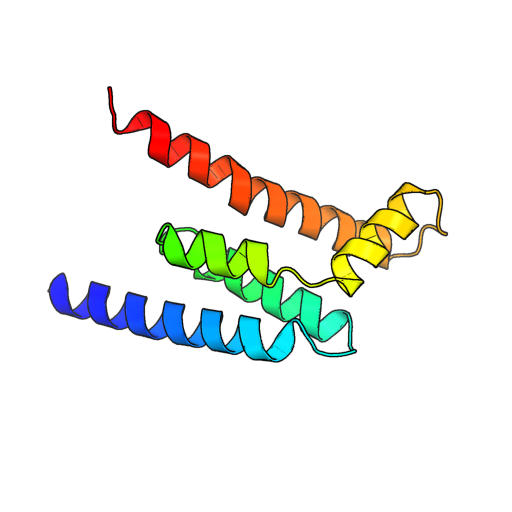 . ILE A 1 94 ? -2.677 2.547 -9.037 1.00 83.31 94 ILE A N 1
ATOM 805 C CA . ILE A 1 94 ? -3.001 1.259 -9.678 1.00 83.31 94 ILE A CA 1
ATOM 806 C C . ILE A 1 94 ? -3.396 1.449 -11.150 1.00 83.31 94 ILE A C 1
ATOM 808 O O . ILE A 1 94 ? -2.982 0.676 -12.021 1.00 83.31 94 ILE A O 1
ATOM 812 N N . PHE A 1 95 ? -4.242 2.439 -11.439 1.00 80.44 95 PHE A N 1
ATOM 813 C CA . PHE A 1 95 ? -4.874 2.607 -12.752 1.00 80.44 95 PHE A CA 1
ATOM 814 C C . PHE A 1 95 ? -4.189 3.660 -13.624 1.00 80.44 95 PHE A C 1
ATOM 816 O O . PHE A 1 95 ? -4.112 3.483 -14.842 1.00 80.44 95 PHE A O 1
ATOM 823 N N . GLY A 1 96 ? -3.647 4.719 -13.027 1.00 72.50 96 GLY A N 1
ATOM 824 C CA . GLY A 1 96 ? -2.883 5.752 -13.727 1.00 72.50 96 GLY A CA 1
ATOM 825 C C . GLY A 1 96 ? -1.634 5.176 -14.387 1.00 72.50 96 GLY A C 1
ATOM 826 O O . GLY A 1 96 ? -1.380 5.446 -15.562 1.00 72.50 96 GLY A O 1
ATOM 827 N N . THR A 1 97 ? -0.931 4.265 -13.716 1.00 59.66 97 THR A N 1
ATOM 828 C CA . THR A 1 97 ? 0.274 3.629 -14.272 1.00 59.66 97 THR A CA 1
ATOM 829 C C . THR A 1 97 ? -0.038 2.618 -15.372 1.00 59.66 97 THR A C 1
ATOM 831 O O . THR A 1 97 ? 0.738 2.477 -16.317 1.00 59.66 97 THR A O 1
ATOM 834 N N . LYS A 1 98 ? -1.215 1.974 -15.345 1.00 54.88 98 LYS A N 1
ATOM 835 C CA . LYS A 1 98 ? -1.672 1.139 -16.470 1.00 54.88 98 LYS A CA 1
ATOM 836 C C . LYS A 1 98 ? -1.852 1.951 -17.752 1.00 54.88 98 LYS A C 1
ATOM 838 O O . LYS A 1 98 ? -1.495 1.449 -18.813 1.00 54.88 98 LYS A O 1
ATOM 843 N N . SER A 1 99 ? -2.315 3.202 -17.667 1.00 51.44 99 SER A N 1
ATOM 844 C CA . SER A 1 99 ? -2.482 4.060 -18.851 1.00 51.44 99 SER A CA 1
ATOM 845 C C . SER A 1 99 ? -1.155 4.370 -19.564 1.00 51.44 99 SER A C 1
ATOM 847 O O . SER A 1 99 ? -1.128 4.464 -20.789 1.00 51.44 99 SER A O 1
ATOM 849 N N . LEU A 1 100 ? -0.041 4.428 -18.824 1.00 49.34 100 LEU A N 1
ATOM 850 C CA . LEU A 1 100 ? 1.299 4.659 -19.376 1.00 49.34 100 LEU A CA 1
ATOM 851 C C . LEU A 1 100 ? 1.901 3.408 -20.035 1.00 49.34 100 LEU A C 1
ATOM 853 O O . LEU A 1 100 ? 2.655 3.529 -20.998 1.00 49.34 100 LEU A O 1
ATOM 857 N N . ILE A 1 101 ? 1.544 2.206 -19.569 1.00 50.12 101 ILE A N 1
ATOM 858 C CA . ILE A 1 101 ? 2.068 0.941 -20.110 1.00 50.12 101 ILE A CA 1
ATOM 859 C C . ILE A 1 101 ? 1.390 0.582 -21.444 1.00 50.12 101 ILE A C 1
ATOM 861 O O . ILE A 1 101 ? 2.062 0.114 -22.361 1.00 50.12 101 ILE A O 1
ATOM 865 N N . THR A 1 102 ? 0.090 0.852 -21.609 1.00 46.09 102 THR A N 1
ATOM 866 C CA . THR A 1 102 ? -0.628 0.576 -22.874 1.00 46.09 102 THR A CA 1
ATOM 867 C C . THR A 1 102 ? -0.287 1.527 -24.025 1.00 46.09 102 THR A C 1
ATOM 869 O O . THR A 1 102 ? -0.483 1.156 -25.178 1.00 46.09 102 THR A O 1
ATOM 872 N N . ASN A 1 103 ? 0.271 2.712 -23.754 1.00 43.00 103 ASN A N 1
ATOM 873 C CA . ASN A 1 103 ? 0.599 3.704 -24.791 1.00 43.00 103 ASN A CA 1
ATOM 874 C C . ASN A 1 103 ? 2.000 3.534 -25.410 1.00 43.00 103 ASN A C 1
ATOM 876 O O . ASN A 1 103 ? 2.376 4.299 -26.292 1.00 43.00 103 ASN A O 1
ATOM 880 N N . HIS A 1 104 ? 2.770 2.531 -24.979 1.00 44.97 104 HIS A N 1
ATOM 881 C CA . HIS A 1 104 ? 4.084 2.200 -25.548 1.00 44.97 104 HIS A CA 1
ATOM 882 C C . HIS A 1 104 ? 4.065 0.960 -26.460 1.00 44.97 104 HIS A C 1
ATOM 884 O O . HIS A 1 104 ? 5.117 0.423 -26.801 1.00 44.97 104 HIS A O 1
ATOM 890 N N . SER A 1 105 ? 2.880 0.485 -26.852 1.00 44.81 105 SER A N 1
ATOM 891 C CA . SER A 1 105 ? 2.695 -0.675 -27.741 1.00 44.81 105 SER A CA 1
ATOM 892 C C . SER A 1 105 ? 1.839 -0.347 -28.972 1.00 44.81 105 SER A C 1
ATOM 894 O O . SER A 1 105 ? 1.026 -1.167 -29.394 1.00 44.81 105 SER A O 1
ATOM 896 N N . SER A 1 106 ? 1.988 0.851 -29.541 1.00 37.66 106 SER A N 1
ATOM 897 C CA . SER A 1 106 ? 1.380 1.238 -30.825 1.00 37.66 106 SER A CA 1
ATOM 898 C C . SER A 1 106 ? 2.432 1.778 -31.780 1.00 37.66 106 SER A C 1
ATOM 900 O O . SER A 1 106 ? 3.306 2.535 -31.304 1.00 37.66 106 SER A O 1
#